Protein AF-A0A0B1TFC7-F1 (afdb_monomer_lite)

Foldseek 3Di:
DDDDDPDDDDDDDDPPLVNLVVVVVVCVPVHDLLRVLVVLLVLLVVVVVVVPDDDDDPPPVCVVVVVVCVVVSLVVLQSSLVSLLSCCVVPVVSPVVPVSSLVSLVSSLVSSPSHDPVSSVSSDNPVD

Structure (mmCIF, N/CA/C/O backbone):
data_AF-A0A0B1TFC7-F1
#
_entry.id   AF-A0A0B1TFC7-F1
#
loop_
_atom_site.group_PDB
_atom_site.id
_atom_site.type_symbol
_atom_site.label_atom_id
_atom_site.label_alt_id
_atom_site.label_comp_id
_atom_site.label_asym_id
_atom_site.label_entity_id
_atom_site.label_seq_id
_atom_site.pdbx_PDB_ins_code
_atom_site.Cartn_x
_atom_site.Cartn_y
_atom_site.Cartn_z
_atom_site.occupancy
_atom_site.B_iso_or_equiv
_atom_site.auth_seq_id
_atom_site.auth_comp_id
_atom_site.auth_asym_id
_atom_site.auth_atom_id
_atom_site.pdbx_PDB_model_num
ATOM 1 N N . MET A 1 1 ? 22.943 15.178 3.438 1.00 31.33 1 MET A N 1
ATOM 2 C CA . MET A 1 1 ? 22.745 13.727 3.625 1.00 31.33 1 MET A CA 1
ATOM 3 C C . MET A 1 1 ? 22.269 13.172 2.291 1.00 31.33 1 MET A C 1
ATOM 5 O O . MET A 1 1 ? 21.191 13.542 1.851 1.00 31.33 1 MET A O 1
ATOM 9 N N . ARG A 1 2 ? 23.138 12.468 1.555 1.00 33.16 2 ARG A N 1
ATOM 10 C CA . ARG A 1 2 ? 22.830 11.921 0.223 1.00 33.16 2 ARG A CA 1
ATOM 11 C C . ARG A 1 2 ? 22.223 10.537 0.428 1.00 33.16 2 ARG A C 1
ATOM 13 O O . ARG A 1 2 ? 22.890 9.685 1.003 1.00 33.16 2 ARG A O 1
ATOM 20 N N . ILE A 1 3 ? 20.976 10.348 0.009 1.00 40.47 3 ILE A N 1
ATOM 21 C CA . ILE A 1 3 ? 20.352 9.024 -0.039 1.00 40.47 3 ILE A CA 1
ATOM 22 C C . ILE A 1 3 ? 21.124 8.229 -1.096 1.00 40.47 3 ILE A C 1
ATOM 24 O O . ILE A 1 3 ? 21.193 8.636 -2.256 1.00 40.47 3 ILE A O 1
ATOM 28 N N . LEU A 1 4 ? 21.811 7.178 -0.648 1.00 38.66 4 LEU A N 1
ATOM 29 C CA . LEU A 1 4 ? 22.574 6.277 -1.498 1.00 38.66 4 LEU A CA 1
ATOM 30 C C . LEU A 1 4 ? 21.618 5.533 -2.428 1.00 38.66 4 LEU A C 1
ATOM 32 O O . LEU A 1 4 ? 20.603 4.980 -2.014 1.00 38.66 4 LEU A O 1
ATOM 36 N N . ASN A 1 5 ? 21.978 5.584 -3.703 1.00 41.56 5 ASN A N 1
ATOM 37 C CA . ASN A 1 5 ? 21.342 4.908 -4.813 1.00 41.56 5 ASN A CA 1
ATOM 38 C C . ASN A 1 5 ? 21.582 3.396 -4.653 1.00 41.56 5 ASN A C 1
ATOM 40 O O . ASN A 1 5 ? 22.659 2.910 -4.988 1.00 41.56 5 ASN A O 1
ATOM 44 N N . CYS A 1 6 ? 20.609 2.661 -4.115 1.00 37.44 6 CYS A N 1
ATOM 45 C CA . CYS A 1 6 ? 20.634 1.198 -4.065 1.00 37.44 6 CYS A CA 1
ATOM 46 C C . CYS A 1 6 ? 19.710 0.654 -5.162 1.00 37.44 6 CYS A C 1
ATOM 48 O O . CYS A 1 6 ? 18.621 0.162 -4.885 1.00 37.44 6 CYS A O 1
ATOM 50 N N . TYR A 1 7 ? 20.121 0.802 -6.420 1.00 40.75 7 TYR A N 1
ATOM 51 C CA . TYR A 1 7 ? 19.506 0.109 -7.550 1.00 40.75 7 TYR A CA 1
ATOM 52 C C . TYR A 1 7 ? 20.571 -0.796 -8.163 1.00 40.75 7 TYR A C 1
ATOM 54 O O . TYR A 1 7 ? 21.257 -0.417 -9.108 1.00 40.75 7 TYR A O 1
ATOM 62 N N . ASN A 1 8 ? 20.733 -1.982 -7.577 1.00 39.84 8 ASN A N 1
ATOM 63 C CA . ASN A 1 8 ? 21.377 -3.086 -8.270 1.00 39.84 8 ASN A CA 1
ATOM 64 C C . ASN A 1 8 ? 20.282 -3.856 -9.006 1.00 39.84 8 ASN A C 1
ATOM 66 O O . ASN A 1 8 ? 19.300 -4.307 -8.419 1.00 39.84 8 ASN A O 1
ATOM 70 N N . HIS A 1 9 ? 20.443 -3.888 -10.321 1.00 49.25 9 HIS A N 1
ATOM 71 C CA . HIS A 1 9 ? 19.698 -4.702 -11.259 1.00 49.25 9 HIS A CA 1
ATOM 72 C C . HIS A 1 9 ? 20.236 -6.128 -11.115 1.00 49.25 9 HIS A C 1
ATOM 74 O O . HIS A 1 9 ? 21.340 -6.387 -11.585 1.00 49.25 9 HIS A O 1
ATOM 80 N N . ASP A 1 10 ? 19.527 -7.002 -10.400 1.00 44.38 10 ASP A N 1
ATOM 81 C CA . ASP A 1 10 ? 19.854 -8.428 -10.402 1.00 44.38 10 ASP A CA 1
ATOM 82 C C . ASP A 1 10 ? 18.586 -9.285 -10.369 1.00 44.38 10 ASP A C 1
ATOM 84 O O . ASP A 1 10 ? 17.581 -8.943 -9.736 1.00 44.38 10 ASP A O 1
ATOM 88 N N . ASP A 1 11 ? 18.647 -10.349 -11.155 1.00 44.22 11 ASP A N 1
ATOM 89 C CA . ASP A 1 11 ? 17.567 -11.230 -11.566 1.00 44.22 11 ASP A CA 1
ATOM 90 C C . ASP A 1 11 ? 17.015 -12.056 -10.394 1.00 44.22 11 ASP A C 1
ATOM 92 O O . ASP A 1 11 ? 17.750 -12.747 -9.693 1.00 44.22 11 ASP A O 1
ATOM 96 N N . GLY A 1 12 ? 15.689 -12.058 -10.223 1.00 42.94 12 GLY A N 1
ATOM 97 C CA . GLY A 1 12 ? 15.001 -12.924 -9.258 1.00 42.94 12 GLY A CA 1
ATOM 98 C C . GLY A 1 12 ? 14.387 -12.151 -8.097 1.00 42.94 12 GLY A C 1
ATOM 99 O O . GLY A 1 12 ? 15.030 -11.846 -7.099 1.00 42.94 12 GLY A O 1
ATOM 100 N N . ALA A 1 13 ? 13.096 -11.858 -8.241 1.00 46.91 13 ALA A N 1
ATOM 101 C CA . ALA A 1 13 ? 12.271 -11.101 -7.312 1.00 46.91 13 ALA A CA 1
ATOM 102 C C . ALA A 1 13 ? 12.135 -11.773 -5.931 1.00 46.91 13 ALA A C 1
ATOM 104 O O . ALA A 1 13 ? 11.137 -12.421 -5.628 1.00 46.91 13 ALA A O 1
ATOM 105 N N . VAL A 1 14 ? 13.121 -11.563 -5.066 1.00 50.81 14 VAL A N 1
ATOM 106 C CA . VAL A 1 14 ? 12.949 -11.619 -3.616 1.00 50.81 14 VAL A CA 1
ATOM 107 C C . VAL A 1 14 ? 13.029 -10.174 -3.152 1.00 50.81 14 VAL A C 1
ATOM 109 O O . VAL A 1 14 ? 14.098 -9.570 -3.151 1.00 50.81 14 VAL A O 1
ATOM 112 N N . THR A 1 15 ? 11.892 -9.561 -2.823 1.00 60.78 15 THR A N 1
ATOM 113 C CA . THR A 1 15 ? 11.925 -8.363 -1.974 1.00 60.78 15 THR A CA 1
ATOM 114 C C . THR A 1 15 ? 12.672 -8.748 -0.712 1.00 60.78 15 THR A C 1
ATOM 116 O O . THR A 1 15 ? 12.193 -9.588 0.041 1.00 60.78 15 THR A O 1
ATOM 119 N N . ASP A 1 16 ? 13.856 -8.178 -0.532 1.00 76.00 16 ASP A N 1
ATOM 120 C CA . ASP A 1 16 ? 14.696 -8.444 0.622 1.00 76.00 16 ASP A CA 1
ATOM 121 C C . ASP A 1 16 ? 13.941 -8.037 1.899 1.00 76.00 16 ASP A C 1
ATOM 123 O O . ASP A 1 16 ? 13.552 -6.874 2.055 1.00 76.00 16 ASP A O 1
ATOM 127 N N . ASP A 1 17 ? 13.690 -8.993 2.796 1.00 80.38 17 ASP A N 1
ATOM 128 C CA . ASP A 1 17 ? 13.048 -8.742 4.091 1.00 80.38 17 ASP A CA 1
ATOM 129 C C . ASP A 1 17 ? 13.806 -7.655 4.871 1.00 80.38 17 ASP A C 1
ATOM 131 O O . ASP A 1 17 ? 13.189 -6.863 5.591 1.00 80.38 17 ASP A O 1
ATOM 135 N N . GLU A 1 18 ? 15.130 -7.554 4.684 1.00 85.50 18 GLU A N 1
ATOM 136 C CA . GLU A 1 18 ? 15.957 -6.490 5.254 1.00 85.50 18 GLU A CA 1
ATOM 137 C C . GLU A 1 18 ? 15.555 -5.116 4.713 1.00 85.50 18 GLU A C 1
ATOM 139 O O . GLU A 1 18 ? 15.441 -4.159 5.484 1.00 85.50 18 GLU A O 1
ATOM 144 N N . PHE A 1 19 ? 15.269 -5.004 3.414 1.00 84.06 19 PHE A N 1
ATOM 145 C CA . PHE A 1 19 ? 14.770 -3.770 2.813 1.00 84.06 19 PHE A CA 1
ATOM 146 C C . PHE A 1 19 ? 13.372 -3.416 3.335 1.00 84.06 19 PHE A C 1
ATOM 148 O O . PHE A 1 19 ? 13.144 -2.274 3.738 1.00 84.06 19 PHE A O 1
ATOM 155 N N . LEU A 1 20 ? 12.441 -4.376 3.378 1.00 86.38 20 LEU A N 1
ATOM 156 C CA . LEU A 1 20 ? 11.067 -4.143 3.848 1.00 86.38 20 LEU A CA 1
ATOM 157 C C . LEU A 1 20 ? 11.021 -3.752 5.330 1.00 86.38 20 LEU A C 1
ATOM 159 O O . LEU A 1 20 ? 10.246 -2.874 5.730 1.00 86.38 20 LEU A O 1
ATOM 163 N N . PHE A 1 21 ? 11.883 -4.369 6.138 1.00 87.50 21 PHE A N 1
ATOM 164 C CA . PHE A 1 21 ? 12.099 -4.008 7.531 1.00 87.50 21 PHE A CA 1
ATOM 165 C C . PHE A 1 21 ? 12.753 -2.633 7.666 1.00 87.50 21 PHE A C 1
ATOM 167 O O . PHE A 1 21 ? 12.266 -1.796 8.420 1.00 87.50 21 PHE A O 1
ATOM 174 N N . SER A 1 22 ? 13.816 -2.356 6.912 1.00 86.81 22 SER A N 1
ATOM 175 C CA . SER A 1 22 ? 14.500 -1.060 6.952 1.00 86.81 22 SER A CA 1
ATOM 176 C C . SER A 1 22 ? 13.576 0.080 6.536 1.00 86.81 22 SER A C 1
ATOM 178 O O . SER A 1 22 ? 13.603 1.139 7.155 1.00 86.81 22 SER A O 1
ATOM 180 N N . LEU A 1 23 ? 12.704 -0.140 5.547 1.00 87.75 23 LEU A N 1
ATOM 181 C CA . LEU A 1 23 ? 11.675 0.817 5.145 1.00 87.75 23 LEU A CA 1
ATOM 182 C C . LEU A 1 23 ? 10.621 1.015 6.246 1.00 87.75 23 LEU A C 1
ATOM 184 O O . LEU A 1 23 ? 10.195 2.148 6.487 1.00 87.75 23 LEU A O 1
ATOM 188 N N . PHE A 1 24 ? 10.236 -0.056 6.952 1.00 89.88 24 PHE A N 1
ATOM 189 C CA . PHE A 1 24 ? 9.377 0.048 8.133 1.00 89.88 24 PHE A CA 1
ATOM 190 C C . PHE A 1 24 ? 10.027 0.939 9.195 1.00 89.88 24 PHE A C 1
ATOM 192 O O . PHE A 1 24 ? 9.439 1.918 9.632 1.00 89.88 24 PHE A O 1
ATOM 199 N N . ILE A 1 25 ? 11.271 0.651 9.572 1.00 89.56 25 ILE A N 1
ATOM 200 C CA . ILE A 1 25 ? 11.967 1.429 10.596 1.00 89.56 25 ILE A CA 1
ATOM 201 C C . ILE A 1 25 ? 12.154 2.873 10.141 1.00 89.56 25 ILE A C 1
ATOM 203 O O . ILE A 1 25 ? 11.832 3.783 10.894 1.00 89.56 25 ILE A O 1
ATOM 207 N N . ALA A 1 26 ? 12.622 3.106 8.915 1.00 86.56 26 ALA A N 1
ATOM 208 C CA . ALA A 1 26 ? 12.908 4.444 8.413 1.00 86.56 26 ALA A CA 1
ATOM 209 C C . ALA A 1 26 ? 11.677 5.355 8.435 1.00 86.56 26 ALA A C 1
ATOM 211 O O . ALA A 1 26 ? 11.796 6.518 8.823 1.00 86.56 26 ALA A O 1
ATOM 212 N N . HIS A 1 27 ? 10.495 4.853 8.059 1.00 87.94 27 HIS A N 1
ATOM 213 C CA . HIS A 1 27 ? 9.322 5.718 8.043 1.00 87.94 27 HIS A CA 1
ATOM 214 C C . HIS A 1 27 ? 8.899 6.146 9.449 1.00 87.94 27 HIS A C 1
ATOM 216 O O . HIS A 1 27 ? 8.577 7.315 9.609 1.00 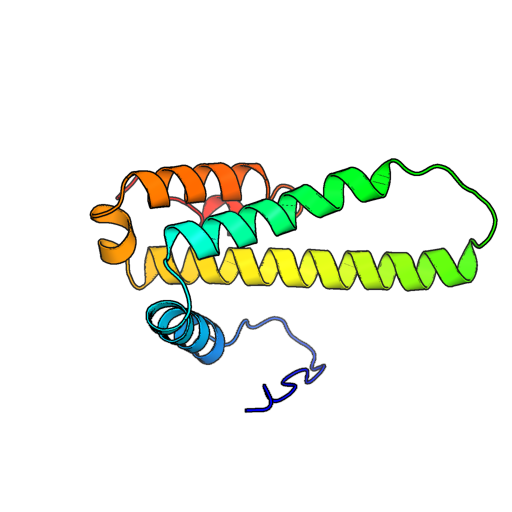87.94 27 HIS A O 1
ATOM 222 N N . GLN A 1 28 ? 9.040 5.292 10.474 1.00 87.38 28 GLN A N 1
ATOM 223 C CA . GLN A 1 28 ? 8.740 5.659 11.870 1.00 87.38 28 GLN A CA 1
ATOM 224 C C . GLN A 1 28 ? 9.481 6.929 12.336 1.00 87.38 28 GLN A C 1
ATOM 226 O O . GLN A 1 28 ? 9.013 7.618 13.238 1.00 87.38 28 GLN A O 1
ATOM 231 N N . TRP A 1 29 ? 10.624 7.258 11.721 1.00 85.19 29 TRP A N 1
ATOM 232 C CA . TRP A 1 29 ? 11.394 8.471 12.016 1.00 85.19 29 TRP A CA 1
ATOM 233 C C . TRP A 1 29 ? 11.095 9.649 11.088 1.00 85.19 29 TRP A C 1
ATOM 235 O O . TRP A 1 29 ? 11.326 10.797 11.463 1.00 85.19 29 TRP A O 1
ATOM 245 N N . LEU A 1 30 ? 10.664 9.378 9.857 1.00 84.25 30 LEU A N 1
ATOM 246 C CA . LEU A 1 30 ? 10.618 10.373 8.784 1.00 84.25 30 LEU A CA 1
ATOM 247 C C . LEU A 1 30 ? 9.204 10.862 8.474 1.00 84.25 30 LEU A C 1
ATOM 249 O O . LEU A 1 30 ? 9.041 12.008 8.057 1.00 84.25 30 LEU A O 1
ATOM 253 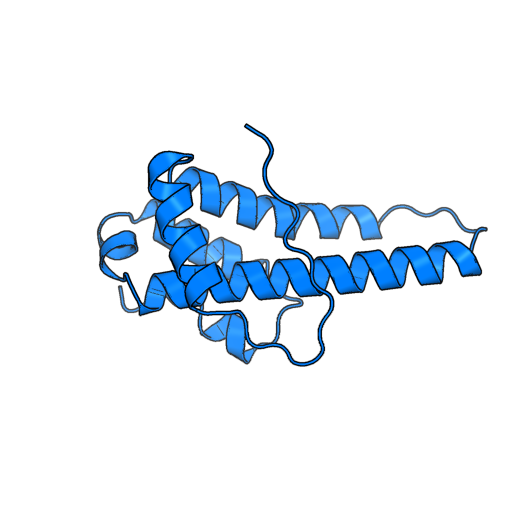N N . VAL A 1 31 ? 8.197 10.001 8.612 1.00 89.44 31 VAL A N 1
ATOM 254 C CA . VAL A 1 31 ? 6.836 10.264 8.142 1.00 89.44 31 VAL A CA 1
ATOM 255 C C . VAL A 1 31 ? 5.823 9.405 8.894 1.00 89.44 31 VAL A C 1
ATOM 257 O O . VAL A 1 31 ? 6.043 8.221 9.129 1.00 89.44 31 VAL A O 1
ATOM 260 N N . ASP A 1 32 ? 4.682 9.991 9.249 1.00 90.25 32 ASP A N 1
ATOM 261 C CA . ASP A 1 32 ? 3.613 9.233 9.896 1.00 90.25 32 ASP A CA 1
ATOM 262 C C . ASP A 1 32 ? 3.054 8.127 8.980 1.00 90.25 32 ASP A C 1
ATOM 264 O O . ASP A 1 32 ? 2.982 8.271 7.758 1.00 90.25 32 ASP A O 1
ATOM 268 N N . SER A 1 33 ? 2.621 7.026 9.586 1.00 91.50 33 SER A N 1
ATOM 269 C CA . SER A 1 33 ? 2.119 5.821 8.915 1.00 91.50 33 SER A CA 1
ATOM 270 C C . SER A 1 33 ? 0.922 6.110 8.004 1.00 91.50 33 SER A C 1
ATOM 272 O O . SER A 1 33 ? 0.856 5.615 6.876 1.00 91.50 33 SER A O 1
ATOM 274 N N . VAL A 1 34 ? -0.009 6.962 8.452 1.00 92.88 34 VAL A N 1
ATOM 275 C CA . VAL A 1 34 ? -1.173 7.392 7.662 1.00 92.88 34 VAL A CA 1
ATOM 276 C C . VAL A 1 34 ? -0.706 8.217 6.470 1.00 92.88 34 VAL A C 1
ATOM 278 O O . VAL A 1 34 ? -1.180 8.022 5.348 1.00 92.88 34 VAL A O 1
ATOM 281 N N . GLN A 1 35 ? 0.245 9.125 6.687 1.00 89.94 35 GLN A N 1
ATOM 282 C CA . GLN A 1 35 ? 0.800 9.961 5.627 1.00 89.94 35 GLN A CA 1
ATOM 283 C C . GLN A 1 35 ? 1.560 9.128 4.585 1.00 89.94 35 GLN A C 1
ATOM 285 O O . GLN A 1 35 ? 1.359 9.331 3.385 1.00 89.94 35 GLN A O 1
ATOM 290 N N . LEU A 1 36 ? 2.371 8.160 5.012 1.00 89.19 36 LEU A N 1
ATOM 291 C CA . LEU A 1 36 ? 3.092 7.253 4.122 1.00 89.19 36 LEU A CA 1
ATOM 292 C C . LEU A 1 36 ? 2.128 6.415 3.280 1.00 89.19 36 LEU A C 1
ATOM 294 O O . LEU A 1 36 ? 2.249 6.382 2.056 1.00 89.19 36 LEU A O 1
ATOM 298 N N . LEU A 1 37 ? 1.132 5.783 3.907 1.00 91.31 37 LEU A N 1
ATOM 299 C CA . LEU A 1 37 ? 0.181 4.941 3.184 1.00 91.31 37 LEU A CA 1
ATOM 300 C C . LEU A 1 37 ? -0.724 5.770 2.258 1.00 91.31 37 LEU A C 1
ATOM 302 O O . LEU A 1 37 ? -1.112 5.307 1.185 1.00 91.31 37 LEU A O 1
ATOM 306 N N . THR A 1 38 ? -0.989 7.033 2.606 1.00 90.62 38 THR A N 1
ATOM 307 C CA . THR A 1 38 ? -1.638 8.000 1.706 1.00 90.62 38 THR A CA 1
ATOM 308 C C . THR A 1 38 ? -0.776 8.279 0.474 1.00 90.62 38 THR A C 1
ATOM 310 O O . THR A 1 38 ? -1.296 8.292 -0.641 1.00 90.62 38 THR A O 1
ATOM 313 N N . GLN A 1 39 ? 0.538 8.458 0.638 1.00 86.56 39 GLN A N 1
ATOM 314 C CA . GLN A 1 39 ? 1.462 8.652 -0.485 1.00 86.56 39 GLN A CA 1
ATOM 315 C C . GLN A 1 39 ? 1.572 7.400 -1.361 1.00 86.56 39 GLN A C 1
ATOM 317 O O . GLN A 1 39 ? 1.553 7.518 -2.584 1.00 86.56 39 GLN A O 1
ATOM 322 N N . PHE A 1 40 ? 1.613 6.209 -0.759 1.00 89.38 40 PHE A N 1
ATOM 323 C CA . PHE A 1 40 ? 1.589 4.938 -1.490 1.00 89.38 40 PHE A CA 1
ATOM 324 C C . PHE A 1 40 ? 0.301 4.799 -2.308 1.00 89.38 40 PHE A C 1
ATOM 326 O O . PHE A 1 40 ? 0.337 4.464 -3.489 1.00 89.38 40 PHE A O 1
ATOM 333 N N . THR A 1 41 ? -0.838 5.144 -1.706 1.00 87.69 41 THR A N 1
ATOM 334 C CA . THR A 1 41 ? -2.143 5.159 -2.379 1.00 87.69 41 THR A CA 1
ATOM 335 C C . THR A 1 41 ? -2.159 6.148 -3.547 1.00 87.69 41 THR A C 1
ATOM 337 O O . THR A 1 41 ? -2.637 5.821 -4.630 1.00 87.69 41 THR A O 1
ATOM 340 N N . ALA A 1 42 ? -1.615 7.352 -3.361 1.00 83.00 42 ALA A N 1
ATOM 341 C CA . ALA A 1 42 ? -1.535 8.357 -4.418 1.00 83.00 42 ALA A CA 1
ATOM 342 C C . ALA A 1 42 ? -0.611 7.926 -5.571 1.00 83.00 42 ALA A C 1
ATOM 344 O O . ALA A 1 42 ? -0.906 8.229 -6.726 1.00 83.00 42 ALA A O 1
ATOM 345 N N . ALA A 1 43 ? 0.474 7.201 -5.277 1.00 79.12 43 ALA A N 1
ATOM 346 C CA . ALA A 1 43 ? 1.363 6.644 -6.294 1.00 79.12 43 ALA A CA 1
ATOM 347 C C . ALA A 1 43 ? 0.627 5.646 -7.204 1.00 79.12 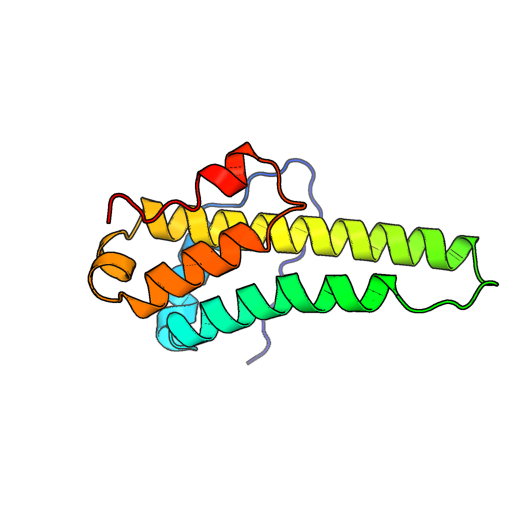43 ALA A C 1
ATOM 349 O O . ALA A 1 43 ? 0.740 5.761 -8.420 1.00 79.12 43 ALA A O 1
ATOM 350 N N . LEU A 1 44 ? -0.214 4.769 -6.634 1.00 77.56 44 LEU A N 1
ATOM 351 C CA . LEU A 1 44 ? -1.082 3.866 -7.408 1.00 77.56 44 LEU A CA 1
ATOM 352 C C . LEU A 1 44 ? -2.082 4.632 -8.293 1.00 77.56 44 LEU A C 1
ATOM 354 O O . LEU A 1 44 ? -2.321 4.262 -9.439 1.00 77.56 44 LEU A O 1
ATOM 358 N N . GLN A 1 45 ? -2.664 5.722 -7.780 1.00 72.69 45 GLN A N 1
ATOM 359 C CA . GLN A 1 45 ? -3.664 6.510 -8.514 1.00 72.69 45 GLN A CA 1
ATOM 360 C C . GLN A 1 45 ? -3.070 7.317 -9.671 1.00 72.69 45 GLN A C 1
ATOM 362 O O . GLN A 1 45 ? -3.675 7.389 -10.739 1.00 72.69 45 GLN A O 1
ATOM 367 N N . LYS A 1 46 ? -1.896 7.930 -9.470 1.00 62.41 46 LYS A N 1
ATOM 368 C CA . LYS A 1 46 ? -1.274 8.846 -10.439 1.00 62.41 46 LYS A CA 1
ATOM 369 C C . LYS A 1 46 ? -0.999 8.181 -11.788 1.00 62.41 46 LYS A C 1
ATOM 371 O O . LYS A 1 46 ? -0.987 8.864 -12.809 1.00 62.41 46 LYS A O 1
ATOM 376 N N . GLN A 1 47 ? -0.810 6.865 -11.811 1.00 56.75 47 GLN A N 1
ATOM 377 C CA . GLN A 1 47 ? -0.596 6.153 -13.059 1.00 56.75 47 GLN A CA 1
ATOM 378 C C . GLN A 1 47 ? -1.855 6.096 -13.931 1.00 56.75 47 GLN A C 1
ATOM 380 O O . GLN A 1 47 ? -1.734 6.308 -15.132 1.00 56.75 47 GLN A O 1
ATOM 385 N N . LEU A 1 48 ? -3.054 5.902 -13.367 1.00 52.34 48 LEU A N 1
ATOM 386 C CA . LEU A 1 48 ? -4.313 5.782 -14.126 1.00 52.34 48 LEU A CA 1
ATOM 387 C C . LEU A 1 48 ? -4.620 7.014 -15.002 1.00 52.34 48 LEU A C 1
ATOM 389 O O . LEU A 1 48 ? -5.263 6.890 -16.043 1.00 52.34 48 LEU A O 1
ATOM 393 N N . GLU A 1 49 ? -4.120 8.193 -14.627 1.00 49.38 49 GLU A N 1
ATOM 394 C CA . GLU A 1 49 ? -4.307 9.444 -15.376 1.00 49.38 49 GLU A CA 1
ATOM 395 C C . GLU A 1 49 ? -3.360 9.587 -16.584 1.00 49.38 49 GLU A C 1
ATOM 397 O O . GLU A 1 49 ? -3.673 10.306 -17.537 1.00 49.38 49 GLU A O 1
ATOM 402 N N . ILE A 1 50 ? -2.214 8.895 -16.583 1.00 52.72 50 ILE A N 1
ATOM 403 C CA . ILE A 1 50 ? -1.206 8.972 -17.658 1.00 52.72 50 ILE A CA 1
ATOM 404 C C . ILE A 1 50 ? -1.687 8.230 -18.917 1.00 52.72 50 ILE A C 1
ATOM 406 O O . ILE A 1 50 ? -1.407 8.666 -20.035 1.00 52.72 50 ILE A O 1
ATOM 410 N N . TRP A 1 51 ? -2.504 7.185 -18.751 1.00 49.66 51 TRP A N 1
ATOM 411 C CA . TRP A 1 51 ? -3.067 6.368 -19.836 1.00 49.66 51 TRP A CA 1
ATOM 412 C C . TRP A 1 51 ? -4.057 7.110 -20.755 1.00 49.66 51 TRP A C 1
ATOM 414 O O . TRP A 1 51 ? -4.404 6.596 -21.815 1.00 49.66 51 TRP A O 1
ATOM 424 N N . TYR A 1 52 ? -4.493 8.324 -20.395 1.00 49.75 52 TYR A N 1
ATOM 425 C CA . TYR A 1 52 ? -5.533 9.076 -21.114 1.00 49.75 52 TYR A CA 1
ATOM 426 C C . TYR A 1 52 ? -5.033 10.227 -22.008 1.00 49.75 52 TYR A C 1
ATOM 428 O O . TYR A 1 52 ? -5.855 10.969 -22.549 1.00 49.75 52 TYR A O 1
ATOM 436 N N . ARG A 1 53 ? -3.719 10.418 -22.212 1.00 47.22 53 ARG A N 1
ATOM 437 C CA . ARG A 1 53 ? -3.218 11.461 -23.135 1.00 47.22 53 ARG A CA 1
ATOM 438 C C . ARG A 1 53 ? -3.055 10.940 -24.573 1.00 47.22 53 ARG A C 1
ATOM 440 O O . ARG A 1 53 ? -2.188 10.102 -24.808 1.00 47.22 53 ARG A O 1
ATOM 447 N N . PRO A 1 54 ? -3.792 11.477 -25.569 1.00 54.56 54 PRO A N 1
ATOM 448 C CA . PRO A 1 54 ? -3.706 10.992 -26.939 1.00 54.56 54 PRO A CA 1
ATOM 449 C C . PRO A 1 54 ? -2.749 11.860 -27.752 1.00 54.56 54 PRO A C 1
ATOM 451 O O . PRO A 1 54 ? -3.175 12.894 -28.237 1.00 54.56 54 PRO A O 1
ATOM 454 N N . HIS A 1 55 ? -1.492 11.471 -27.969 1.00 51.78 55 HIS A N 1
ATOM 455 C CA . HIS A 1 55 ? -0.718 12.040 -29.083 1.00 51.78 55 HIS A CA 1
ATOM 456 C C . HIS A 1 55 ? 0.228 10.994 -29.683 1.00 51.78 55 HIS A C 1
ATOM 458 O O . HIS A 1 55 ? 1.266 10.648 -29.127 1.00 51.78 55 HIS A O 1
ATOM 464 N N . ALA A 1 56 ? -0.188 10.487 -30.843 1.00 51.72 56 ALA A N 1
ATOM 465 C CA . ALA A 1 56 ? 0.582 9.632 -31.728 1.00 51.72 56 ALA A CA 1
ATOM 466 C C . ALA A 1 56 ? 1.822 10.367 -32.272 1.00 51.72 56 ALA A C 1
ATOM 468 O O . ALA A 1 56 ? 1.748 11.572 -32.506 1.00 51.72 56 ALA A O 1
ATOM 469 N N . LEU A 1 57 ? 2.893 9.600 -32.534 1.00 46.50 57 LEU A N 1
ATOM 470 C CA . LEU A 1 57 ? 4.041 9.863 -33.437 1.00 46.50 57 LEU A CA 1
ATOM 471 C C . LEU A 1 57 ? 5.469 9.730 -32.855 1.00 46.50 57 LEU A C 1
ATOM 473 O O . LEU A 1 57 ? 6.410 10.220 -33.468 1.00 46.50 57 LEU A O 1
ATOM 477 N N . ILE A 1 58 ? 5.691 8.970 -31.775 1.00 53.31 58 ILE A N 1
ATOM 478 C CA . ILE A 1 58 ? 7.054 8.511 -31.408 1.00 53.31 58 ILE A CA 1
ATOM 479 C C . ILE A 1 58 ? 7.018 7.025 -31.003 1.00 53.31 58 ILE A C 1
ATOM 481 O O . ILE A 1 58 ? 7.331 6.663 -29.881 1.00 53.31 58 ILE A O 1
ATOM 485 N N . LEU A 1 59 ? 6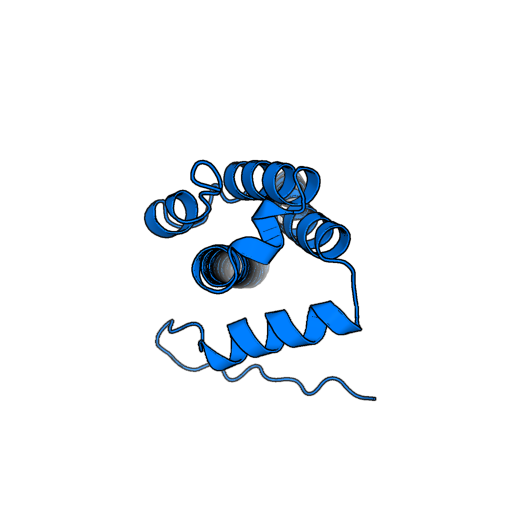.541 6.141 -31.884 1.00 57.34 59 LEU A N 1
ATOM 486 C CA . LEU A 1 59 ? 6.125 4.785 -31.489 1.00 57.34 59 LEU A CA 1
ATOM 487 C C . LEU A 1 59 ? 7.263 3.910 -30.921 1.00 57.34 59 LEU A C 1
ATOM 489 O O . LEU A 1 59 ? 7.024 3.185 -29.971 1.00 57.34 59 LEU A O 1
ATOM 493 N N . PHE A 1 60 ? 8.493 3.974 -31.440 1.00 55.12 60 PHE A N 1
ATOM 494 C CA . PHE A 1 60 ? 9.569 3.075 -30.985 1.00 55.12 60 PHE A CA 1
ATOM 495 C C . PHE A 1 60 ? 10.252 3.531 -29.688 1.00 55.12 60 PHE A C 1
ATOM 497 O O . PHE A 1 60 ? 10.393 2.725 -28.768 1.00 55.12 60 PHE A O 1
ATOM 504 N N . ASP A 1 61 ? 10.595 4.816 -29.567 1.00 54.19 61 ASP A N 1
ATOM 505 C CA . ASP A 1 61 ? 11.158 5.342 -28.317 1.00 54.19 61 ASP A CA 1
ATOM 506 C C . ASP A 1 61 ? 10.091 5.439 -27.221 1.00 54.19 61 ASP A C 1
ATOM 508 O O . ASP A 1 61 ? 10.397 5.175 -26.061 1.00 54.19 61 ASP A O 1
ATOM 512 N N . LEU A 1 62 ? 8.821 5.722 -27.561 1.00 55.66 62 LEU A N 1
ATOM 513 C CA . LEU A 1 62 ? 7.738 5.650 -26.581 1.00 55.66 62 LEU A CA 1
ATOM 514 C C . LEU A 1 62 ? 7.445 4.220 -26.177 1.00 55.66 62 LEU A C 1
ATOM 516 O O . LEU A 1 62 ? 7.267 4.045 -24.997 1.00 55.66 62 LEU A O 1
ATOM 520 N N . ILE A 1 63 ? 7.429 3.204 -27.050 1.00 61.94 63 ILE A N 1
ATOM 521 C CA . ILE A 1 63 ? 7.195 1.818 -26.595 1.00 61.94 63 ILE A CA 1
ATOM 522 C C . ILE A 1 63 ? 8.295 1.371 -25.628 1.00 61.94 63 ILE A C 1
ATOM 524 O O . ILE A 1 63 ? 7.987 0.724 -24.637 1.00 61.94 63 ILE A O 1
ATOM 528 N N . LEU A 1 64 ? 9.561 1.730 -25.857 1.00 57.44 64 LEU A N 1
ATOM 529 C CA . LEU A 1 64 ? 10.640 1.386 -24.926 1.00 57.44 64 LEU A CA 1
ATOM 530 C C . LEU A 1 64 ? 10.567 2.189 -23.626 1.00 57.44 64 LEU A C 1
ATOM 532 O O . LEU A 1 64 ? 10.670 1.602 -22.554 1.00 57.44 64 LEU A O 1
ATOM 536 N N . VAL A 1 65 ? 10.353 3.506 -23.697 1.00 62.44 65 VAL A N 1
ATOM 537 C CA . VAL A 1 65 ? 10.189 4.356 -22.505 1.00 62.44 65 VAL A CA 1
ATOM 538 C C . VAL A 1 65 ? 8.920 3.990 -21.737 1.00 62.44 65 VAL A C 1
ATOM 540 O O . VAL A 1 65 ? 8.937 4.002 -20.515 1.00 62.44 65 VAL A O 1
ATOM 543 N N . TYR A 1 66 ? 7.852 3.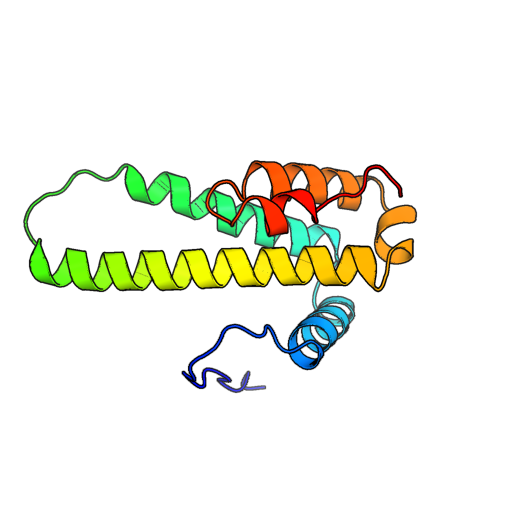621 -22.432 1.00 59.12 66 TYR A N 1
ATOM 544 C CA . TYR A 1 66 ? 6.574 3.200 -21.878 1.00 59.12 66 TYR A CA 1
ATOM 545 C C . TYR A 1 66 ? 6.668 1.812 -21.272 1.00 59.12 66 TYR A C 1
ATOM 547 O O . TYR A 1 66 ? 6.338 1.682 -20.111 1.00 59.12 66 TYR A O 1
ATOM 555 N N . ASN A 1 67 ? 7.214 0.813 -21.972 1.00 58.72 67 ASN A N 1
ATOM 556 C CA . ASN A 1 67 ? 7.466 -0.503 -21.384 1.00 58.72 67 ASN A CA 1
ATOM 557 C C . ASN A 1 67 ? 8.411 -0.381 -20.187 1.00 58.72 67 ASN A C 1
ATOM 559 O O . ASN A 1 67 ? 8.215 -1.054 -19.186 1.00 58.72 67 ASN A O 1
ATOM 563 N N . TRP A 1 68 ? 9.425 0.488 -20.245 1.00 54.53 68 TRP A N 1
ATOM 564 C CA . TRP A 1 68 ? 10.310 0.745 -19.110 1.00 54.53 68 TRP A CA 1
ATOM 565 C C . TRP A 1 68 ? 9.581 1.435 -17.953 1.00 54.53 68 TRP A C 1
ATOM 567 O O . TRP A 1 68 ? 9.761 1.048 -16.804 1.00 54.53 68 TRP A O 1
ATOM 577 N N . GLN A 1 69 ? 8.742 2.435 -18.226 1.00 60.81 69 GLN A N 1
ATOM 578 C CA . GLN A 1 69 ? 7.936 3.109 -17.207 1.00 60.81 69 GLN A CA 1
ATOM 579 C C . GLN A 1 69 ? 6.886 2.175 -16.609 1.00 60.81 69 GLN A C 1
ATOM 581 O O . GLN A 1 69 ? 6.761 2.142 -15.397 1.00 60.81 69 GLN A O 1
ATOM 586 N N . GLU A 1 70 ? 6.201 1.382 -17.425 1.00 59.03 70 GLU A N 1
ATOM 587 C CA . GLU A 1 70 ? 5.189 0.402 -17.037 1.00 59.03 70 GLU A CA 1
ATOM 588 C C . GLU A 1 70 ? 5.811 -0.738 -16.227 1.00 59.03 70 GLU A C 1
ATOM 590 O O . GLU A 1 70 ? 5.304 -1.082 -15.168 1.00 59.03 70 GLU A O 1
ATOM 595 N N . THR A 1 71 ? 6.961 -1.274 -16.648 1.00 58.59 71 THR A N 1
ATOM 596 C CA . THR A 1 71 ? 7.694 -2.295 -15.874 1.00 58.59 71 THR A CA 1
ATOM 597 C C . THR A 1 71 ? 8.263 -1.730 -14.575 1.00 58.59 71 THR A C 1
ATOM 599 O O . THR A 1 71 ? 8.206 -2.396 -13.540 1.00 58.59 71 THR A O 1
ATOM 602 N N . THR A 1 72 ? 8.784 -0.499 -14.592 1.00 63.31 72 THR A N 1
ATOM 603 C CA . THR A 1 72 ? 9.282 0.181 -13.386 1.00 63.31 72 THR A CA 1
ATOM 604 C C . THR A 1 72 ? 8.141 0.495 -12.430 1.00 63.31 72 THR A C 1
ATOM 606 O O . THR A 1 72 ? 8.300 0.331 -11.221 1.00 63.31 72 THR A O 1
ATOM 609 N N . ASP A 1 73 ? 6.992 0.913 -12.949 1.00 72.38 73 ASP A N 1
ATOM 610 C CA . ASP A 1 73 ? 5.828 1.232 -12.143 1.00 72.38 73 ASP A CA 1
ATOM 611 C C . ASP A 1 73 ? 5.182 -0.032 -11.580 1.00 72.38 73 ASP A C 1
ATOM 613 O O . ASP A 1 73 ? 5.026 -0.122 -10.370 1.00 72.38 73 ASP A O 1
ATOM 617 N N . LEU A 1 74 ? 4.961 -1.075 -12.384 1.00 73.69 74 LEU A N 1
ATOM 618 C CA . LEU A 1 74 ? 4.473 -2.366 -11.895 1.00 73.69 74 LEU A CA 1
ATOM 619 C C . LEU A 1 74 ? 5.416 -2.961 -10.837 1.00 73.69 74 LEU A C 1
ATOM 621 O O . LEU A 1 74 ? 4.963 -3.468 -9.808 1.00 73.69 74 LEU A O 1
ATOM 625 N N . SER A 1 75 ? 6.734 -2.858 -11.039 1.00 76.69 75 SER A N 1
ATOM 626 C CA . SER A 1 75 ? 7.742 -3.268 -10.052 1.00 76.69 75 SER A CA 1
ATOM 627 C C . SER A 1 75 ? 7.657 -2.433 -8.771 1.00 76.69 75 SER A C 1
ATOM 629 O O . SER A 1 75 ? 7.672 -2.983 -7.668 1.00 76.69 75 SER A O 1
ATOM 631 N N . ALA A 1 76 ? 7.499 -1.112 -8.885 1.00 77.38 76 ALA A N 1
ATOM 632 C CA . ALA A 1 76 ? 7.310 -0.229 -7.740 1.00 77.38 76 ALA A CA 1
ATOM 633 C C . ALA A 1 76 ? 6.007 -0.549 -6.991 1.00 77.38 76 ALA A C 1
ATOM 635 O O . ALA A 1 76 ? 6.043 -0.734 -5.778 1.00 77.38 76 ALA A O 1
ATOM 636 N N . ARG A 1 77 ? 4.879 -0.704 -7.688 1.00 80.06 77 ARG A N 1
ATOM 637 C CA . ARG A 1 77 ? 3.564 -1.059 -7.127 1.00 80.06 77 ARG A CA 1
ATOM 638 C C . ARG A 1 77 ? 3.588 -2.414 -6.437 1.00 80.06 77 ARG A C 1
ATOM 640 O O . ARG A 1 77 ? 3.073 -2.546 -5.324 1.00 80.06 77 ARG A O 1
ATOM 647 N N . THR A 1 78 ? 4.266 -3.387 -7.037 1.00 84.50 78 THR A N 1
ATOM 648 C CA . THR A 1 78 ? 4.505 -4.704 -6.439 1.00 84.50 78 THR A CA 1
ATOM 649 C C . THR A 1 78 ? 5.331 -4.576 -5.159 1.00 84.50 78 THR A C 1
ATOM 651 O O . THR A 1 78 ? 4.932 -5.104 -4.124 1.00 84.50 78 THR A O 1
ATOM 654 N N . ARG A 1 79 ? 6.430 -3.810 -5.166 1.00 83.88 79 ARG A N 1
ATOM 655 C CA . ARG A 1 79 ? 7.267 -3.578 -3.971 1.00 83.88 79 ARG A CA 1
ATOM 656 C C . ARG A 1 79 ? 6.523 -2.842 -2.859 1.00 83.88 79 ARG A C 1
ATOM 658 O O . ARG A 1 79 ? 6.650 -3.224 -1.700 1.00 83.88 79 ARG A O 1
ATOM 665 N N . LEU A 1 80 ? 5.735 -1.820 -3.194 1.00 87.19 80 LEU A N 1
ATOM 666 C CA . LEU A 1 80 ? 4.891 -1.105 -2.232 1.00 87.19 80 LEU A CA 1
ATOM 667 C C . LEU A 1 80 ? 3.850 -2.047 -1.620 1.00 87.19 80 LEU A C 1
ATOM 669 O O . LEU A 1 80 ? 3.663 -2.050 -0.407 1.00 87.19 80 LEU A O 1
ATOM 673 N N . SER A 1 81 ? 3.227 -2.892 -2.440 1.00 89.50 81 SER A N 1
ATOM 674 C CA . SER A 1 81 ? 2.260 -3.889 -1.976 1.00 89.50 81 SER A CA 1
ATOM 675 C C . SER A 1 81 ? 2.903 -4.920 -1.056 1.00 89.50 81 SER A C 1
ATOM 677 O O . SER A 1 81 ? 2.378 -5.189 0.021 1.00 89.50 81 SER A O 1
ATOM 679 N N . LEU A 1 82 ? 4.078 -5.434 -1.420 1.00 87.69 82 LEU A N 1
ATOM 680 C CA . LEU A 1 82 ? 4.842 -6.367 -0.591 1.00 87.69 82 LEU A CA 1
ATOM 681 C C . LEU A 1 82 ? 5.285 -5.731 0.730 1.00 87.69 82 LEU A C 1
ATOM 683 O O . LEU A 1 82 ? 5.218 -6.393 1.762 1.00 87.69 82 LEU A O 1
ATOM 687 N N . ALA A 1 83 ? 5.646 -4.445 0.736 1.00 89.44 83 ALA A N 1
ATOM 688 C CA . ALA A 1 83 ? 5.928 -3.713 1.968 1.00 89.44 83 ALA A CA 1
ATOM 689 C C . ALA A 1 83 ? 4.704 -3.645 2.887 1.00 89.44 83 ALA A C 1
ATOM 691 O O . ALA A 1 83 ? 4.809 -3.993 4.061 1.00 89.44 83 ALA A O 1
ATOM 692 N N . VAL A 1 84 ? 3.532 -3.283 2.355 1.00 90.81 84 VAL A N 1
ATOM 693 C CA . VAL A 1 84 ? 2.287 -3.230 3.140 1.00 90.81 84 VAL A CA 1
ATOM 694 C C . VAL A 1 84 ? 1.914 -4.616 3.681 1.00 90.81 84 VAL A C 1
ATOM 696 O O . VAL A 1 84 ? 1.613 -4.740 4.867 1.00 90.81 84 VAL A O 1
ATOM 699 N N . VAL A 1 85 ? 2.004 -5.670 2.860 1.00 90.50 85 VAL A N 1
ATOM 700 C CA . VAL A 1 85 ? 1.780 -7.065 3.288 1.00 90.50 85 VAL A CA 1
ATOM 701 C C . VAL A 1 85 ? 2.740 -7.464 4.407 1.00 90.50 85 VAL A C 1
ATOM 703 O O . VAL A 1 85 ? 2.319 -8.034 5.416 1.00 90.50 85 VAL A O 1
ATOM 706 N N . TYR A 1 86 ? 4.030 -7.168 4.244 1.00 89.56 86 TYR A N 1
ATOM 707 C CA . TYR A 1 86 ? 5.051 -7.479 5.237 1.00 89.56 86 TYR A CA 1
ATOM 708 C C . TYR A 1 86 ? 4.765 -6.768 6.562 1.00 89.56 86 TYR A C 1
ATOM 710 O O . TYR A 1 86 ? 4.819 -7.400 7.615 1.00 89.56 86 TYR A O 1
ATOM 718 N N . TRP A 1 87 ? 4.383 -5.489 6.535 1.00 92.88 87 TRP A N 1
ATOM 719 C CA . TRP A 1 87 ? 4.084 -4.728 7.751 1.00 92.88 87 TRP A CA 1
ATOM 720 C C . TRP A 1 87 ? 2.836 -5.224 8.472 1.00 92.88 87 TRP A C 1
ATOM 722 O O . TRP A 1 87 ? 2.888 -5.382 9.688 1.00 92.88 87 TRP A O 1
ATOM 732 N N . ILE A 1 88 ? 1.757 -5.533 7.744 1.00 90.12 88 ILE A N 1
ATOM 733 C CA . ILE A 1 88 ? 0.536 -6.126 8.316 1.00 90.12 88 ILE A CA 1
ATOM 734 C C . ILE A 1 88 ? 0.873 -7.433 9.042 1.00 90.12 88 ILE A C 1
ATOM 736 O O . ILE A 1 88 ? 0.479 -7.642 10.186 1.00 90.12 88 ILE A O 1
ATOM 740 N N . ARG A 1 89 ? 1.651 -8.309 8.396 1.00 88.94 89 ARG A N 1
ATOM 741 C CA . ARG A 1 89 ? 2.001 -9.626 8.949 1.00 88.94 89 ARG A CA 1
ATOM 742 C C . ARG A 1 89 ? 2.985 -9.550 10.108 1.00 88.94 89 ARG A C 1
ATOM 744 O O . ARG A 1 89 ? 2.886 -10.332 11.050 1.00 88.94 89 ARG A O 1
ATOM 751 N N . ARG A 1 90 ? 3.980 -8.666 10.016 1.00 90.50 90 ARG A N 1
ATOM 752 C CA . ARG A 1 90 ? 5.094 -8.610 10.970 1.00 90.50 90 ARG A CA 1
ATOM 753 C C . ARG A 1 90 ? 4.809 -7.701 12.161 1.00 90.50 90 ARG A C 1
ATOM 755 O O . ARG A 1 90 ? 5.333 -7.961 13.242 1.00 90.50 90 ARG A O 1
ATOM 762 N N . PHE A 1 91 ? 3.980 -6.678 11.971 1.00 91.31 91 PHE A N 1
ATOM 763 C CA . PHE A 1 91 ? 3.662 -5.654 12.966 1.00 91.31 91 PHE A CA 1
ATOM 764 C C . PHE A 1 91 ? 2.144 -5.389 13.045 1.00 91.31 91 PHE A C 1
ATOM 766 O O . PHE A 1 91 ? 1.732 -4.241 12.904 1.00 91.31 91 PHE A O 1
ATOM 773 N N . PRO A 1 92 ? 1.291 -6.401 13.299 1.00 89.25 92 PRO A N 1
ATOM 774 C CA . PRO A 1 92 ? -0.171 -6.236 13.280 1.00 89.25 92 PRO A CA 1
ATOM 775 C C . PRO A 1 92 ? -0.662 -5.129 14.225 1.00 89.25 92 PRO A C 1
ATOM 777 O O . PRO A 1 92 ? -1.424 -4.261 13.816 1.00 89.25 92 PRO A O 1
ATOM 780 N N . HIS A 1 93 ? -0.087 -5.032 15.429 1.00 89.81 93 HIS A N 1
ATOM 781 C CA . HIS A 1 93 ? -0.418 -3.989 16.412 1.00 89.81 93 HIS A CA 1
ATOM 782 C C . HIS A 1 93 ? -0.200 -2.551 15.928 1.00 89.81 93 HIS A C 1
ATOM 784 O O . HIS A 1 93 ? -0.772 -1.615 16.487 1.00 89.81 93 HIS A O 1
ATOM 790 N N . HIS A 1 94 ? 0.628 -2.358 14.899 1.00 89.44 94 HIS A N 1
ATOM 791 C CA . HIS A 1 94 ? 0.790 -1.063 14.251 1.00 89.44 94 HIS A CA 1
ATOM 792 C C . HIS A 1 94 ? -0.517 -0.591 13.592 1.00 89.44 94 HIS A C 1
ATOM 794 O O . HIS A 1 94 ? -0.806 0.606 13.583 1.00 89.44 94 HIS A O 1
ATOM 800 N N . PHE A 1 95 ? -1.310 -1.536 13.086 1.00 90.50 95 PHE A N 1
ATOM 801 C CA . PHE A 1 95 ? -2.589 -1.323 12.419 1.00 90.50 95 PHE A CA 1
ATOM 802 C C . PHE A 1 95 ? -3.771 -1.417 13.394 1.00 90.50 95 PHE A C 1
ATOM 804 O O . PHE A 1 95 ? -4.637 -0.546 13.335 1.00 90.50 95 PHE A O 1
ATOM 811 N N . ASP A 1 96 ? -3.775 -2.370 14.338 1.00 85.00 96 ASP A N 1
ATOM 812 C CA . ASP A 1 96 ? -4.875 -2.580 15.308 1.00 85.00 96 ASP A CA 1
ATOM 813 C C . ASP A 1 96 ? -5.264 -1.285 16.052 1.00 85.00 96 ASP A C 1
ATOM 815 O O . ASP A 1 96 ? -6.436 -0.989 16.282 1.00 85.00 96 ASP A O 1
ATOM 819 N N . GLY A 1 97 ? -4.268 -0.471 16.420 1.00 82.00 97 GLY A N 1
ATOM 820 C CA . GLY A 1 97 ? -4.478 0.790 17.136 1.00 82.00 97 GLY A CA 1
ATOM 821 C C . GLY A 1 97 ? -4.927 1.968 16.262 1.00 82.00 97 GLY A C 1
ATOM 822 O O . GLY A 1 97 ? -5.144 3.059 16.789 1.00 82.00 97 GLY A O 1
ATOM 823 N N . GLN A 1 98 ? -5.029 1.796 14.938 1.00 90.44 98 GLN A N 1
ATOM 824 C CA . GLN A 1 98 ? -5.179 2.886 13.969 1.00 90.44 98 GLN A CA 1
ATOM 825 C C . GLN A 1 98 ? -6.245 2.581 12.895 1.00 90.44 98 GLN A C 1
ATOM 827 O O . GLN A 1 98 ? -5.911 2.265 11.750 1.00 90.44 98 GLN A O 1
ATOM 832 N N . PRO A 1 99 ? -7.545 2.792 13.185 1.00 89.88 99 PRO A N 1
ATOM 833 C CA . PRO A 1 99 ? -8.635 2.514 12.236 1.00 89.88 99 PRO A CA 1
ATOM 834 C C . PRO A 1 99 ? -8.508 3.249 10.890 1.00 89.88 99 PRO A C 1
ATOM 836 O O . PRO A 1 99 ? -8.921 2.749 9.838 1.00 89.88 99 PRO A O 1
ATOM 839 N N . GLN A 1 100 ? -7.914 4.446 10.906 1.00 92.56 100 GLN A N 1
ATOM 840 C CA . GLN A 1 100 ? -7.631 5.214 9.695 1.00 92.56 100 GLN A CA 1
ATOM 841 C C . GLN A 1 100 ? -6.587 4.521 8.809 1.00 92.56 100 GLN A C 1
ATOM 843 O O . GLN A 1 100 ? -6.736 4.508 7.586 1.00 92.56 100 GLN A O 1
ATOM 848 N N . LEU A 1 101 ? -5.559 3.921 9.412 1.00 91.50 101 LEU A N 1
ATOM 849 C CA . LEU A 1 101 ? -4.519 3.190 8.697 1.00 91.50 101 LEU A CA 1
ATOM 850 C C . LEU A 1 101 ? -5.090 1.918 8.057 1.00 91.50 101 LEU A C 1
ATOM 852 O O . LEU A 1 101 ? -4.824 1.656 6.885 1.00 91.50 101 LEU A O 1
ATOM 856 N N . CYS A 1 102 ? -5.968 1.200 8.764 1.00 92.75 102 CYS A N 1
ATOM 857 C CA . CYS A 1 102 ? -6.699 0.056 8.209 1.00 92.75 102 CYS A CA 1
ATOM 858 C C . CYS A 1 102 ? -7.580 0.463 7.019 1.00 92.75 102 CYS A C 1
ATOM 860 O O . CYS A 1 102 ? -7.556 -0.179 5.970 1.00 92.75 102 CYS A O 1
ATOM 862 N N . SER A 1 103 ? -8.308 1.578 7.134 1.00 93.06 103 SER A N 1
ATOM 863 C CA . SER A 1 103 ? -9.141 2.101 6.040 1.00 93.06 103 SER A CA 1
ATOM 864 C C . SER A 1 103 ? -8.310 2.463 4.803 1.00 93.06 103 SER A C 1
ATOM 866 O O . SER A 1 103 ? -8.716 2.200 3.668 1.00 93.06 103 SER A O 1
ATOM 868 N N . LEU A 1 104 ? -7.121 3.035 5.010 1.00 92.50 104 LEU A N 1
ATOM 869 C CA . LEU A 1 104 ? -6.171 3.311 3.935 1.00 92.50 104 LEU A CA 1
ATOM 870 C C . LEU A 1 104 ? -5.608 2.029 3.317 1.00 92.50 104 LEU A C 1
ATOM 872 O O . LEU A 1 104 ? -5.483 1.985 2.099 1.00 92.50 104 LEU A O 1
ATOM 876 N N . ALA A 1 105 ? -5.333 0.983 4.098 1.00 91.62 105 ALA A N 1
ATOM 877 C CA . ALA A 1 105 ? -4.871 -0.304 3.574 1.00 91.62 105 ALA A CA 1
ATOM 878 C C . ALA A 1 105 ? -5.926 -0.970 2.673 1.00 91.62 105 ALA A C 1
ATOM 880 O O . ALA A 1 105 ? -5.598 -1.456 1.591 1.00 91.62 105 ALA A O 1
ATOM 881 N N . VAL A 1 106 ? -7.206 -0.910 3.059 1.00 91.81 106 VAL A N 1
ATOM 882 C CA . VAL A 1 106 ? -8.324 -1.383 2.221 1.00 91.81 106 VAL A CA 1
ATOM 883 C C . VAL A 1 106 ? -8.400 -0.592 0.915 1.00 91.81 106 VAL A C 1
ATOM 885 O O . VAL A 1 106 ? -8.517 -1.173 -0.165 1.00 91.81 106 VAL A O 1
ATOM 888 N N . ARG A 1 107 ? -8.293 0.740 0.991 1.00 90.88 107 ARG A N 1
ATOM 889 C CA . ARG A 1 107 ? -8.288 1.597 -0.202 1.00 90.88 107 ARG A CA 1
ATOM 890 C C . ARG A 1 107 ? -7.076 1.325 -1.096 1.00 90.88 107 ARG A C 1
ATOM 892 O O . ARG A 1 107 ? -7.228 1.268 -2.311 1.00 90.88 107 ARG A O 1
ATOM 899 N N . PHE A 1 108 ? -5.899 1.147 -0.506 1.00 90.50 108 PHE A N 1
ATOM 900 C CA . PHE A 1 108 ? -4.665 0.807 -1.206 1.00 90.50 108 PHE A CA 1
ATOM 901 C C . PHE A 1 108 ? -4.821 -0.517 -1.966 1.00 90.50 108 PHE A C 1
ATOM 903 O O . PHE A 1 108 ? -4.570 -0.561 -3.167 1.00 90.50 108 PHE A O 1
ATOM 910 N N . ARG A 1 109 ? -5.358 -1.560 -1.318 1.00 90.12 109 ARG A N 1
ATOM 911 C CA . ARG A 1 109 ? -5.673 -2.846 -1.963 1.00 90.12 109 ARG A CA 1
ATOM 912 C C . ARG A 1 109 ? -6.604 -2.697 -3.165 1.00 90.12 109 ARG A C 1
ATOM 914 O O . ARG A 1 109 ? -6.386 -3.352 -4.178 1.00 90.12 109 ARG A O 1
ATOM 921 N N . ALA A 1 110 ? -7.641 -1.867 -3.056 1.00 88.44 110 ALA A N 1
ATOM 922 C CA . ALA A 1 110 ? -8.591 -1.651 -4.148 1.00 88.44 110 ALA A CA 1
ATOM 923 C C . ALA A 1 110 ? -7.946 -0.996 -5.383 1.00 88.44 110 ALA A C 1
ATOM 925 O O . ALA A 1 110 ? -8.435 -1.181 -6.493 1.00 88.44 110 ALA A O 1
ATOM 926 N N . LEU A 1 111 ? -6.862 -0.242 -5.184 1.00 85.69 111 LEU A N 1
ATOM 927 C CA . LEU A 1 111 ? -6.135 0.466 -6.238 1.00 85.69 111 LEU A CA 1
ATOM 928 C C . LEU A 1 111 ? -4.946 -0.323 -6.796 1.00 85.69 111 LEU A C 1
ATOM 930 O O . LEU A 1 111 ? -4.449 0.031 -7.855 1.00 85.69 111 LEU A O 1
ATOM 934 N N . ALA A 1 112 ? -4.489 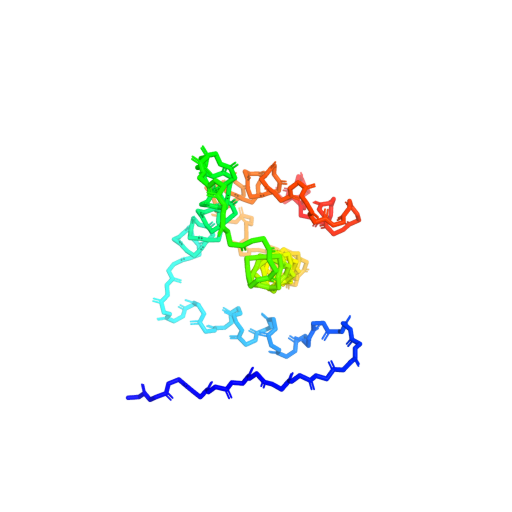-1.373 -6.112 1.00 85.00 112 ALA A N 1
ATOM 935 C CA . ALA A 1 112 ? -3.422 -2.264 -6.569 1.00 85.00 112 ALA A CA 1
ATOM 936 C C . ALA A 1 112 ? -3.964 -3.352 -7.520 1.00 85.00 112 ALA A C 1
ATOM 938 O O . ALA A 1 112 ? -3.745 -4.539 -7.302 1.00 85.00 112 ALA A O 1
ATOM 939 N N . ASP A 1 113 ? -4.752 -2.961 -8.522 1.00 81.69 113 ASP A N 1
ATOM 940 C CA . ASP A 1 113 ? -5.466 -3.859 -9.443 1.00 81.69 113 ASP A CA 1
ATOM 941 C C . ASP A 1 113 ? -4.574 -4.597 -10.450 1.00 81.69 113 ASP A C 1
ATOM 943 O O . ASP A 1 113 ? -4.936 -5.671 -10.921 1.00 81.69 113 ASP A O 1
ATOM 947 N N . ASP A 1 114 ? -3.414 -4.030 -10.741 1.00 75.81 114 ASP A N 1
ATOM 948 C CA . ASP A 1 114 ? -2.377 -4.543 -11.633 1.00 75.81 114 ASP A CA 1
ATOM 949 C C . ASP A 1 114 ? -1.359 -5.468 -10.944 1.00 75.81 114 ASP A C 1
ATOM 951 O O . ASP A 1 114 ? -0.589 -6.155 -11.614 1.00 75.81 114 ASP A O 1
ATOM 955 N N . VAL A 1 115 ? -1.343 -5.498 -9.610 1.00 79.19 115 VAL A N 1
ATOM 956 C CA . VAL A 1 115 ? -0.485 -6.385 -8.817 1.00 79.19 115 VAL A CA 1
ATOM 957 C C . VAL A 1 115 ? -1.103 -7.791 -8.802 1.00 79.19 115 VAL A C 1
ATOM 959 O O . VAL A 1 115 ? -2.328 -7.906 -8.702 1.00 79.19 115 VAL A O 1
ATOM 962 N N . PRO A 1 116 ? -0.298 -8.876 -8.851 1.00 79.56 116 PRO A N 1
ATOM 963 C CA . PRO A 1 116 ? -0.812 -10.241 -8.801 1.00 79.56 116 PRO A CA 1
ATOM 964 C C . PRO A 1 116 ? -1.823 -10.467 -7.673 1.00 79.56 116 PRO A C 1
ATOM 966 O O . PRO A 1 116 ? -1.608 -10.057 -6.526 1.00 79.56 116 PRO A O 1
ATOM 969 N N . ASP A 1 117 ? -2.911 -11.169 -8.001 1.00 77.69 117 ASP A N 1
ATOM 970 C CA . ASP A 1 117 ? -4.045 -11.395 -7.100 1.00 77.69 117 ASP A CA 1
ATOM 971 C C . ASP A 1 117 ? -3.637 -11.974 -5.747 1.00 77.69 117 ASP A C 1
ATOM 973 O O . ASP A 1 117 ? -4.184 -11.577 -4.719 1.00 77.69 117 ASP A O 1
ATOM 977 N N . GLU A 1 118 ? -2.646 -12.864 -5.739 1.00 79.69 118 GLU A N 1
ATOM 978 C CA . GLU A 1 118 ? -2.085 -13.453 -4.526 1.00 79.69 118 GLU A CA 1
ATOM 979 C C . GLU A 1 118 ? -1.563 -12.371 -3.573 1.00 79.69 118 GLU A C 1
ATOM 981 O O . GLU A 1 118 ? -1.991 -12.304 -2.425 1.00 79.69 118 GLU A O 1
ATOM 986 N N . THR A 1 119 ? -0.699 -11.467 -4.044 1.00 78.88 119 THR A N 1
ATOM 987 C CA . THR A 1 119 ? -0.152 -10.368 -3.233 1.00 78.88 119 THR A CA 1
ATOM 988 C C . THR A 1 119 ? -1.244 -9.392 -2.807 1.00 78.88 119 THR A C 1
ATOM 990 O O . THR A 1 119 ? -1.271 -8.955 -1.656 1.00 78.88 119 THR A O 1
ATOM 993 N N . ARG A 1 120 ? -2.186 -9.084 -3.703 1.00 82.69 120 ARG A N 1
ATOM 994 C CA . ARG A 1 120 ? -3.306 -8.177 -3.424 1.00 82.69 120 ARG A CA 1
ATOM 995 C C . ARG A 1 120 ? -4.224 -8.710 -2.325 1.00 82.69 120 ARG A C 1
ATOM 997 O O . ARG A 1 120 ? -4.655 -7.948 -1.463 1.00 82.69 120 ARG A O 1
ATOM 1004 N N . GLN A 1 121 ? -4.518 -10.010 -2.331 1.00 82.69 121 GLN A N 1
ATOM 1005 C CA . GLN A 1 121 ? -5.333 -10.659 -1.301 1.00 82.69 121 GLN A CA 1
ATOM 1006 C C . GLN A 1 121 ? -4.639 -10.687 0.062 1.00 82.69 121 GLN A C 1
ATOM 1008 O O . GLN A 1 121 ? -5.323 -10.658 1.079 1.00 82.69 121 GLN A O 1
ATOM 1013 N N . MET A 1 122 ? -3.304 -10.690 0.092 1.00 84.69 122 MET A N 1
ATOM 1014 C CA . MET A 1 122 ? -2.534 -10.638 1.338 1.00 84.69 122 MET A CA 1
ATOM 1015 C C . MET A 1 122 ? -2.564 -9.263 2.018 1.00 84.69 122 MET A C 1
ATOM 1017 O O . MET A 1 122 ? -2.191 -9.170 3.187 1.00 84.69 122 MET A O 1
ATOM 1021 N N . ILE A 1 123 ? -3.007 -8.207 1.325 1.00 85.00 123 ILE A N 1
ATOM 1022 C CA . ILE A 1 123 ? -3.303 -6.901 1.931 1.00 85.00 123 ILE A CA 1
ATOM 1023 C C . ILE A 1 123 ? -4.669 -7.012 2.620 1.00 85.00 123 ILE A C 1
ATOM 1025 O O . ILE A 1 123 ? -5.694 -6.516 2.147 1.00 85.00 123 ILE A O 1
ATOM 1029 N N . ASP A 1 124 ? -4.700 -7.750 3.719 1.00 84.88 124 ASP A N 1
ATOM 1030 C CA . ASP A 1 124 ? -5.909 -8.016 4.481 1.00 84.88 124 ASP A CA 1
ATOM 1031 C C . ASP A 1 124 ? -5.734 -7.554 5.923 1.00 84.88 124 ASP A C 1
ATOM 1033 O O . ASP A 1 124 ? -4.836 -7.998 6.631 1.00 84.88 124 ASP A O 1
ATOM 1037 N N . VAL A 1 125 ? -6.608 -6.637 6.328 1.00 84.81 125 VAL A N 1
ATOM 1038 C CA . VAL A 1 125 ? -6.693 -6.095 7.688 1.00 84.81 125 VAL A CA 1
ATOM 1039 C C . VAL A 1 125 ? -8.017 -6.475 8.354 1.00 84.81 125 VAL A C 1
ATOM 1041 O O . VAL A 1 125 ? -8.326 -5.968 9.420 1.00 84.81 125 VAL A O 1
ATOM 1044 N N . SER A 1 126 ? -8.833 -7.336 7.731 1.00 81.25 126 SER A N 1
ATOM 1045 C CA . SER A 1 126 ? -10.147 -7.725 8.266 1.00 81.25 126 SER A CA 1
ATOM 1046 C C . SER A 1 126 ? -10.066 -8.552 9.551 1.00 81.25 126 SER A C 1
ATOM 1048 O O . SER A 1 126 ? -11.040 -8.622 10.298 1.00 81.25 126 SER A O 1
ATOM 1050 N N . SER A 1 127 ? -8.912 -9.172 9.800 1.00 76.69 127 SER A N 1
ATOM 1051 C CA . SER A 1 127 ? -8.622 -9.949 11.003 1.00 76.69 127 SER A CA 1
ATOM 1052 C C . SER A 1 127 ? -8.003 -9.133 12.144 1.00 76.69 127 SER A C 1
ATOM 1054 O O . SER A 1 127 ? -7.645 -9.736 13.156 1.00 76.69 127 SER A O 1
ATOM 1056 N N . LEU A 1 128 ? -7.796 -7.826 11.946 1.00 77.88 128 LEU A N 1
ATOM 1057 C CA . LEU A 1 128 ? -7.154 -6.903 12.888 1.00 77.88 128 LEU A CA 1
ATOM 1058 C C . LEU A 1 128 ? -8.191 -6.080 13.666 1.00 77.88 128 LEU A C 1
ATOM 1060 O O . LEU A 1 128 ? -9.202 -5.673 13.047 1.00 77.88 128 LEU A O 1
#

pLDDT: mean 74.44, std 17.65, range [31.33, 93.06]

Organism: Oesophagostomum dentatum (NCBI:txid61180)

Secondary structure (DSSP, 8-state):
----------SS----HHHHHHHHHHHHHHS-HHHHHHHHHHHHHHHHHHTT----S-HHHHHHHHHHHHHHHHHHHHHHHHHHHHHHHH-HHHHHT-HHHHHHHHHHHHH-TTS-HHHHHT---TT-

Radius of gyration: 16.29 Å; chains: 1; bounding box: 33×27×51 Å

Sequence (128 aa):
MRILNCYNHDDGAVTDDEFLFSLFIAHQWLVDSVQLLTQFTAALQKQLEIWYRPHALILFDLILVYNWQETTDLSARTRLSLAVVYWIRRFPHHFDGQPQLCSLAVRFRALADDVPDETRQMIDVSSL

InterPro domains:
  IPR023578 Ras guanine nucleotide exchange factor domain superfamily [SSF48366] (14-110)